Protein AF-A0A944IKC3-F1 (afdb_monomer)

Solvent-accessible surface area (backbone atoms only — not comparable to full-atom values): 3642 Å² total; per-residue (Å²): 137,85,83,60,87,93,49,60,67,46,58,58,52,36,52,57,53,50,50,35,44,73,75,46,78,40,46,91,94,49,80,76,79,51,39,63,57,45,18,74,74,69,73,46,54,57,70,45,29,44,49,28,56,53,50,53,60,69,75,102

Foldseek 3Di:
DDDDPVDPLLVVLLVVQVVCVVVCVAPVVRDDDQLVVSCVVSVDDSVSSVVSVVVNVVVD

Structure (mmCIF, N/CA/C/O backbone):
data_AF-A0A944IKC3-F1
#
_entry.id   AF-A0A944IKC3-F1
#
loop_
_atom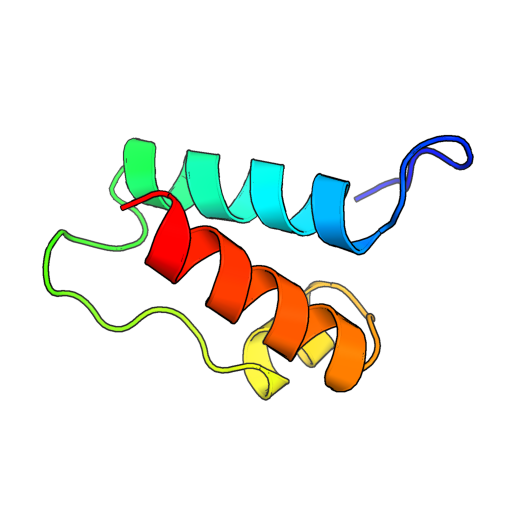_site.group_PDB
_atom_site.id
_atom_site.type_symbol
_atom_site.label_atom_id
_atom_site.label_alt_id
_atom_site.label_comp_id
_atom_site.label_asym_id
_atom_site.label_entity_id
_atom_site.label_seq_id
_atom_site.pdbx_PDB_ins_code
_atom_site.Cartn_x
_atom_site.Cartn_y
_atom_site.Cartn_z
_atom_site.occupancy
_atom_site.B_iso_or_equiv
_atom_site.auth_seq_id
_atom_site.auth_comp_id
_atom_site.auth_asym_id
_atom_site.auth_atom_id
_atom_site.pdbx_PDB_model_num
ATOM 1 N N . MET A 1 1 ? -6.346 -11.703 -9.102 1.00 68.12 1 MET A N 1
ATOM 2 C CA . MET A 1 1 ? -5.782 -10.454 -9.659 1.00 68.12 1 MET A CA 1
ATOM 3 C C . MET A 1 1 ? -4.685 -10.822 -10.647 1.00 68.12 1 MET A C 1
ATOM 5 O O . MET A 1 1 ? -3.853 -11.656 -10.308 1.00 68.12 1 MET A O 1
ATOM 9 N N . LYS A 1 2 ? -4.710 -10.282 -11.869 1.00 80.75 2 LYS A N 1
ATOM 10 C CA . LYS A 1 2 ? -3.605 -10.435 -12.826 1.00 80.75 2 LYS A CA 1
ATOM 11 C C . LYS A 1 2 ? -2.728 -9.189 -12.707 1.00 80.75 2 LYS A C 1
ATOM 13 O O . LYS A 1 2 ? -3.263 -8.090 -12.730 1.00 80.75 2 LYS A O 1
ATOM 18 N N . TRP A 1 3 ? -1.426 -9.371 -12.507 1.00 86.88 3 TRP A N 1
ATOM 19 C CA . TRP A 1 3 ? -0.488 -8.253 -12.402 1.00 86.88 3 TRP A CA 1
ATOM 20 C C . TRP A 1 3 ? -0.126 -7.733 -13.790 1.00 86.88 3 TRP A C 1
ATOM 22 O O . TRP A 1 3 ? 0.239 -8.525 -14.659 1.00 86.88 3 TRP A O 1
ATOM 32 N N . GLU A 1 4 ? -0.143 -6.415 -13.958 1.00 90.50 4 GLU A N 1
ATOM 33 C CA . GLU A 1 4 ? 0.419 -5.755 -15.136 1.00 90.50 4 GLU A CA 1
ATOM 34 C C . GLU A 1 4 ? 1.953 -5.718 -15.024 1.00 90.50 4 GLU A C 1
ATOM 36 O O . GLU A 1 4 ? 2.469 -5.194 -14.031 1.00 90.50 4 GLU A O 1
ATOM 41 N N . PRO A 1 5 ? 2.711 -6.284 -15.981 1.00 86.62 5 PRO A N 1
ATOM 42 C CA . PRO A 1 5 ? 4.167 -6.406 -15.874 1.00 86.62 5 PRO A CA 1
ATOM 43 C C . PRO A 1 5 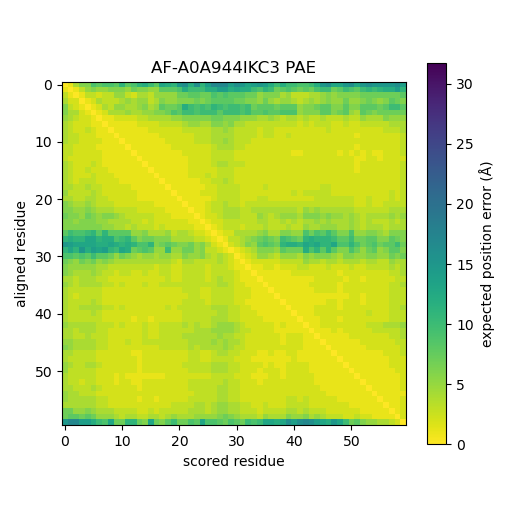? 4.887 -5.050 -15.905 1.00 86.62 5 PRO A C 1
ATOM 45 O O . PRO A 1 5 ? 5.912 -4.893 -15.242 1.00 86.62 5 PRO A O 1
ATOM 48 N N . ASP A 1 6 ? 4.321 -4.063 -16.602 1.00 92.31 6 ASP A N 1
ATOM 49 C CA . ASP A 1 6 ? 4.914 -2.730 -16.771 1.00 92.31 6 ASP A CA 1
ATOM 50 C C . ASP A 1 6 ? 4.604 -1.777 -15.606 1.00 92.31 6 ASP A C 1
ATOM 52 O O . ASP A 1 6 ? 5.166 -0.684 -15.502 1.00 92.31 6 ASP A O 1
ATOM 56 N N . VAL A 1 7 ? 3.726 -2.191 -14.686 1.00 89.56 7 VAL A N 1
ATOM 57 C CA . VAL A 1 7 ? 3.357 -1.397 -13.514 1.00 89.56 7 VAL A CA 1
ATOM 58 C C . VAL A 1 7 ? 3.955 -2.035 -12.260 1.00 89.56 7 VAL A C 1
ATOM 60 O O . VAL A 1 7 ? 3.689 -3.200 -11.964 1.00 89.56 7 VAL A O 1
ATOM 63 N N . PRO A 1 8 ? 4.706 -1.291 -11.430 1.00 92.69 8 PRO A N 1
ATOM 64 C CA . PRO A 1 8 ? 5.205 -1.824 -10.169 1.00 92.69 8 PRO A CA 1
ATOM 65 C C . PRO A 1 8 ? 4.077 -2.399 -9.298 1.00 92.69 8 PRO A C 1
ATOM 67 O O . PRO A 1 8 ? 3.076 -1.723 -9.062 1.00 92.69 8 PRO A O 1
ATOM 70 N N . ARG A 1 9 ? 4.268 -3.610 -8.752 1.00 91.56 9 ARG A N 1
ATOM 71 C CA . ARG A 1 9 ? 3.265 -4.308 -7.914 1.00 91.56 9 ARG A CA 1
ATOM 72 C C . ARG A 1 9 ? 2.685 -3.430 -6.804 1.00 91.56 9 ARG A C 1
ATOM 74 O O . ARG A 1 9 ? 1.484 -3.437 -6.576 1.00 91.56 9 ARG A O 1
ATOM 81 N N . TRP A 1 10 ? 3.526 -2.624 -6.153 1.00 93.12 10 TRP A N 1
ATOM 82 C CA . TRP A 1 10 ? 3.074 -1.715 -5.098 1.00 93.12 10 TRP A CA 1
ATOM 83 C C . TRP A 1 10 ? 2.071 -0.665 -5.601 1.00 93.12 10 TRP A C 1
ATOM 85 O O . TRP A 1 10 ? 1.158 -0.324 -4.866 1.00 93.12 10 TRP A O 1
ATOM 95 N N . ARG A 1 11 ? 2.196 -0.169 -6.842 1.00 94.38 11 ARG A N 1
ATOM 96 C CA . ARG A 1 11 ? 1.237 0.797 -7.408 1.00 94.38 11 ARG A CA 1
ATOM 97 C C . ARG A 1 11 ? -0.105 0.146 -7.699 1.00 94.38 11 ARG A C 1
ATOM 99 O O . ARG A 1 11 ? -1.134 0.757 -7.455 1.00 94.38 11 ARG A O 1
ATOM 106 N N . GLN A 1 12 ? -0.080 -1.090 -8.189 1.00 94.88 12 GLN A N 1
ATOM 107 C CA . GLN A 1 12 ? -1.298 -1.850 -8.459 1.00 94.88 12 GLN A CA 1
ATOM 108 C C . GLN A 1 12 ? -2.056 -2.146 -7.159 1.00 94.88 12 GLN A C 1
ATOM 110 O O . GLN A 1 12 ? -3.256 -1.914 -7.086 1.00 94.88 12 GLN A O 1
ATOM 115 N N . VAL A 1 13 ? -1.353 -2.574 -6.103 1.00 95.06 13 VAL A N 1
ATOM 116 C CA . VAL A 1 13 ? -1.970 -2.789 -4.780 1.00 95.06 13 VAL A CA 1
ATOM 117 C C . VAL A 1 13 ? -2.442 -1.476 -4.164 1.00 95.06 13 VAL A C 1
ATOM 119 O O . VAL A 1 13 ? -3.529 -1.432 -3.604 1.00 95.06 13 VAL A O 1
ATOM 122 N N . PHE A 1 14 ? -1.666 -0.396 -4.291 1.00 95.06 14 PHE A N 1
ATOM 123 C CA . PHE A 1 14 ? -2.088 0.932 -3.849 1.00 95.06 14 PHE A CA 1
ATOM 124 C C . PHE A 1 14 ? -3.411 1.343 -4.501 1.00 95.06 14 PHE A C 1
ATOM 126 O O . PHE A 1 14 ? -4.314 1.739 -3.781 1.00 95.06 14 PHE A O 1
ATOM 133 N N . ALA A 1 15 ? -3.554 1.186 -5.821 1.00 94.31 15 ALA 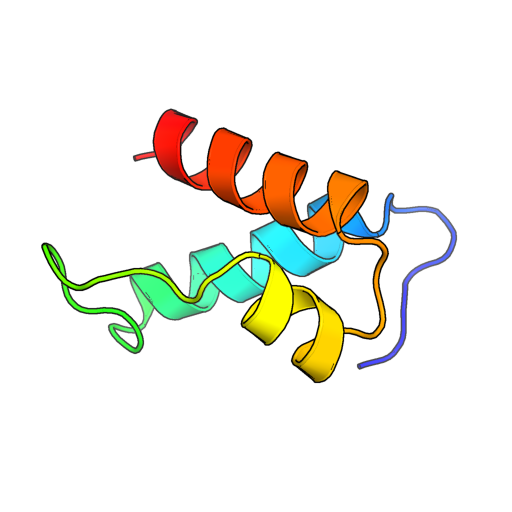A N 1
ATOM 134 C CA . ALA A 1 15 ? -4.783 1.537 -6.530 1.00 94.31 15 ALA A CA 1
ATOM 135 C C . ALA A 1 15 ? -5.998 0.759 -5.999 1.00 94.31 15 ALA A C 1
ATOM 137 O O . ALA A 1 15 ? -7.000 1.369 -5.643 1.00 94.31 15 ALA A O 1
ATOM 138 N N . VAL A 1 16 ? -5.869 -0.564 -5.840 1.00 94.00 16 VAL A N 1
ATOM 139 C CA . VAL A 1 16 ? -6.938 -1.410 -5.277 1.00 94.00 16 VAL A CA 1
ATOM 140 C C . VAL A 1 16 ? -7.294 -0.987 -3.851 1.00 94.00 16 VAL A C 1
ATOM 142 O O . VAL A 1 16 ? -8.463 -0.897 -3.488 1.00 94.00 16 VAL A O 1
ATOM 145 N N . MET A 1 17 ? -6.287 -0.720 -3.022 1.00 93.06 17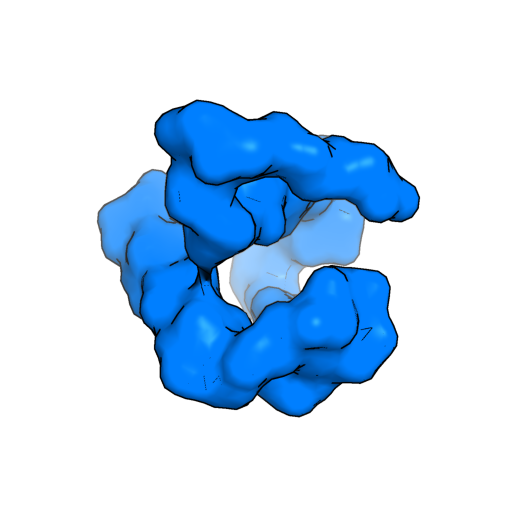 MET A N 1
ATOM 146 C CA . MET A 1 17 ? -6.503 -0.303 -1.639 1.00 93.06 17 MET A CA 1
ATOM 147 C C . MET A 1 17 ? -7.131 1.090 -1.552 1.00 93.06 17 MET A C 1
ATOM 149 O O . MET A 1 17 ? -7.982 1.310 -0.699 1.00 93.06 17 MET A O 1
ATOM 153 N N . SER A 1 18 ? -6.749 2.018 -2.430 1.00 92.31 18 SER A N 1
ATOM 154 C CA . SER A 1 18 ? -7.370 3.339 -2.535 1.00 92.31 18 SER A CA 1
ATOM 155 C C . SER A 1 18 ? -8.835 3.239 -2.949 1.00 92.31 18 SER A C 1
ATOM 157 O O . SER A 1 18 ? -9.668 3.883 -2.320 1.00 92.31 18 SER A O 1
ATOM 159 N N . GLU A 1 19 ? -9.170 2.399 -3.932 1.00 93.19 19 GLU A N 1
ATOM 160 C CA . GLU A 1 19 ? -10.565 2.147 -4.323 1.00 93.19 19 GLU A CA 1
ATOM 161 C C . GLU A 1 19 ? -11.395 1.633 -3.139 1.00 93.19 19 GLU A C 1
ATOM 163 O O . GLU A 1 19 ? -12.469 2.168 -2.884 1.00 93.19 19 GLU A O 1
ATOM 168 N N . ARG A 1 20 ? -10.850 0.707 -2.338 1.00 91.75 20 ARG A N 1
ATOM 169 C CA . ARG A 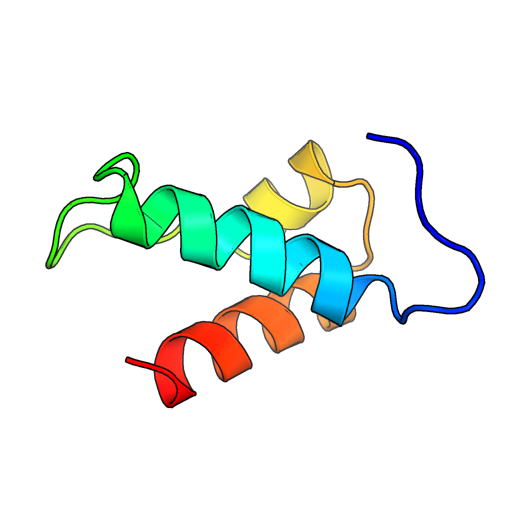1 20 ? -11.493 0.195 -1.108 1.00 91.75 20 ARG A CA 1
ATOM 170 C C . ARG A 1 20 ? -11.676 1.233 -0.001 1.00 91.75 20 ARG A C 1
ATOM 172 O O . ARG A 1 20 ? -12.531 1.103 0.869 1.00 91.75 20 ARG A O 1
ATOM 179 N N . ILE A 1 21 ? -10.821 2.248 0.045 1.00 90.25 21 ILE A N 1
ATOM 180 C CA . ILE A 1 21 ? -11.027 3.368 0.969 1.00 90.25 21 ILE A CA 1
ATOM 181 C C . ILE A 1 21 ? -12.177 4.236 0.446 1.00 90.25 21 ILE A C 1
ATOM 183 O O . ILE A 1 21 ? -13.036 4.650 1.218 1.00 90.25 21 ILE A O 1
ATOM 187 N N . MET A 1 22 ? -12.215 4.488 -0.866 1.00 89.50 22 MET A N 1
ATOM 188 C CA . MET A 1 22 ? -13.231 5.335 -1.496 1.00 89.50 22 MET A CA 1
ATOM 189 C C . MET A 1 22 ? -14.625 4.697 -1.519 1.00 89.50 22 MET A C 1
ATOM 191 O O . MET A 1 22 ? -15.613 5.413 -1.380 1.00 89.50 22 MET A O 1
ATOM 195 N N . ASP A 1 23 ? -14.721 3.374 -1.672 1.00 91.62 23 ASP A N 1
ATOM 196 C CA . ASP A 1 23 ? -15.991 2.636 -1.643 1.00 91.62 23 ASP A CA 1
ATOM 197 C C . ASP A 1 23 ? -16.528 2.389 -0.218 1.00 91.62 23 ASP A C 1
ATOM 199 O O . ASP A 1 23 ? -17.656 1.923 -0.049 1.00 91.62 23 ASP A O 1
ATOM 203 N N . GLY A 1 24 ? -15.744 2.747 0.807 1.00 88.44 24 GLY A N 1
ATOM 204 C CA . GLY A 1 24 ? -16.108 2.620 2.215 1.00 88.44 24 GLY A CA 1
ATOM 205 C C . GLY A 1 24 ? -15.835 1.247 2.832 1.00 88.44 24 GLY A C 1
ATOM 206 O O . GLY A 1 24 ? -16.201 1.039 3.990 1.00 88.44 24 GLY A O 1
ATOM 207 N N . THR A 1 25 ? -15.166 0.326 2.123 1.00 91.12 25 THR A N 1
ATOM 208 C CA . THR A 1 25 ? -14.701 -0.959 2.686 1.00 91.12 25 THR A CA 1
ATOM 209 C C . THR A 1 25 ? -13.857 -0.731 3.938 1.00 91.12 25 THR A C 1
ATOM 211 O O . THR A 1 25 ? -13.987 -1.459 4.924 1.00 91.12 25 THR A O 1
ATOM 214 N N . TYR A 1 26 ? -13.013 0.304 3.919 1.00 87.88 26 TYR A N 1
ATOM 215 C CA . TYR A 1 26 ? -12.321 0.794 5.106 1.00 87.88 26 TYR A CA 1
ATOM 216 C C . TYR A 1 26 ? -12.962 2.115 5.540 1.00 87.88 26 TYR A C 1
ATOM 218 O O . TYR A 1 26 ? -12.777 3.123 4.854 1.00 87.88 26 TYR A O 1
ATOM 226 N N . PRO A 1 27 ? -13.723 2.140 6.651 1.00 78.81 27 PRO A N 1
ATOM 227 C CA . PRO A 1 27 ? -14.403 3.353 7.070 1.00 78.81 27 PRO A CA 1
ATOM 228 C C . PRO A 1 27 ? -13.390 4.458 7.396 1.00 78.81 27 PRO A C 1
ATOM 230 O O . PRO A 1 27 ? -12.273 4.155 7.835 1.00 78.81 27 PRO A O 1
ATOM 233 N N . PRO A 1 28 ? -13.772 5.737 7.232 1.00 70.06 28 PRO A N 1
ATOM 234 C CA . PRO A 1 28 ? -12.974 6.841 7.737 1.00 70.06 28 PRO A CA 1
ATOM 235 C C . PRO A 1 28 ? -12.734 6.626 9.237 1.00 70.06 28 PRO A C 1
ATOM 237 O O . PRO A 1 28 ? -13.657 6.289 9.973 1.00 70.06 28 PRO A O 1
ATOM 240 N N . GLU A 1 29 ? -11.475 6.746 9.665 1.00 75.00 29 GLU A N 1
ATOM 241 C CA . GLU A 1 29 ? -10.992 6.445 11.032 1.00 75.00 29 GLU A CA 1
ATOM 242 C C . GLU A 1 29 ? -10.911 4.951 11.405 1.00 75.00 29 GLU A C 1
ATOM 244 O O . GLU A 1 29 ? -10.402 4.581 12.468 1.00 75.00 29 GLU A O 1
ATOM 249 N N . GLY A 1 30 ? -11.323 4.069 10.494 1.00 77.88 30 GLY A N 1
ATOM 250 C CA . GLY A 1 30 ? -11.090 2.635 10.568 1.00 77.88 30 GLY A CA 1
ATOM 251 C C . GLY A 1 30 ? -9.611 2.273 10.431 1.00 77.88 30 GLY A C 1
ATOM 252 O O . GLY A 1 30 ? -8.798 2.995 9.851 1.00 77.88 30 GLY A O 1
ATOM 253 N N . ARG A 1 31 ? -9.237 1.106 10.962 1.00 82.88 31 ARG A N 1
ATOM 254 C CA . ARG A 1 31 ? -7.887 0.572 10.755 1.00 82.88 31 ARG A CA 1
ATOM 255 C C . ARG A 1 31 ? -7.772 -0.020 9.355 1.00 82.88 31 ARG A C 1
ATOM 257 O O . ARG A 1 31 ? -8.533 -0.913 8.997 1.00 82.88 31 ARG A O 1
ATOM 264 N N . LEU A 1 32 ? -6.764 0.432 8.613 1.00 87.94 32 LEU A N 1
ATOM 265 C CA . LEU A 1 32 ? -6.290 -0.270 7.423 1.00 87.94 32 LEU A CA 1
ATOM 266 C C . LEU A 1 32 ? -5.749 -1.660 7.803 1.00 87.94 32 LEU A C 1
ATOM 268 O O . LEU A 1 32 ? -5.260 -1.834 8.928 1.00 87.94 32 LEU A O 1
ATOM 272 N N . PRO A 1 33 ? -5.785 -2.631 6.873 1.00 91.62 33 PRO A N 1
ATOM 273 C CA . PRO A 1 33 ? -5.158 -3.931 7.074 1.00 91.62 33 PRO A CA 1
ATOM 274 C C . PRO A 1 33 ? -3.660 -3.782 7.352 1.00 91.62 33 PRO A C 1
ATOM 276 O O . PRO A 1 33 ? -3.002 -2.821 6.935 1.00 91.62 33 PRO A O 1
ATOM 279 N N . SER A 1 34 ? -3.104 -4.746 8.078 1.00 94.44 34 SER A N 1
ATOM 280 C CA . SER A 1 34 ? -1.680 -4.768 8.370 1.00 94.44 34 SER A CA 1
ATOM 281 C C . SER A 1 34 ? -0.867 -5.107 7.119 1.00 94.44 34 SER A C 1
ATOM 283 O O . SER A 1 34 ? -1.371 -5.623 6.123 1.00 94.44 34 SER A O 1
ATOM 285 N N . ALA A 1 35 ? 0.444 -4.859 7.170 1.00 94.25 35 ALA A N 1
ATOM 286 C CA . ALA A 1 35 ? 1.324 -5.275 6.083 1.00 94.25 35 ALA A CA 1
ATOM 287 C C . ALA A 1 35 ? 1.297 -6.798 5.866 1.00 94.25 35 ALA A C 1
ATOM 289 O O . ALA A 1 35 ? 1.535 -7.229 4.746 1.00 94.25 35 ALA A O 1
ATOM 290 N N . MET A 1 36 ? 1.033 -7.590 6.913 1.00 95.44 36 MET A N 1
ATOM 291 C CA . MET A 1 36 ? 0.928 -9.047 6.816 1.00 95.44 36 MET A CA 1
ATOM 292 C C . MET A 1 36 ? -0.353 -9.454 6.091 1.00 95.44 36 MET A C 1
ATOM 294 O O . MET A 1 36 ? -0.260 -10.189 5.119 1.00 95.44 36 MET A O 1
ATOM 298 N N . ASP A 1 37 ? -1.491 -8.852 6.442 1.00 94.81 37 ASP A N 1
ATOM 299 C CA . ASP A 1 37 ? -2.767 -9.099 5.753 1.00 94.81 37 ASP A CA 1
ATOM 300 C C . ASP A 1 37 ? -2.661 -8.780 4.251 1.00 94.81 37 ASP A C 1
ATOM 302 O O . ASP A 1 37 ? -3.114 -9.542 3.405 1.00 94.81 37 ASP A O 1
ATOM 306 N N . ILE A 1 38 ? -1.975 -7.685 3.899 1.00 94.25 38 ILE A N 1
ATOM 307 C CA . ILE A 1 38 ? -1.716 -7.317 2.498 1.00 94.25 38 ILE A CA 1
ATOM 308 C C . ILE A 1 38 ? -0.779 -8.327 1.813 1.00 94.25 38 ILE A C 1
ATOM 310 O O . ILE A 1 38 ? -0.920 -8.594 0.620 1.00 94.25 38 ILE A O 1
ATOM 314 N N . CYS A 1 39 ? 0.206 -8.879 2.526 1.00 95.50 39 CYS A N 1
ATOM 315 C CA . CYS A 1 39 ? 1.061 -9.926 1.962 1.00 95.50 39 CYS A CA 1
ATOM 316 C C . CYS A 1 39 ? 0.261 -11.192 1.676 1.00 95.50 39 CYS A C 1
ATOM 318 O O . CYS A 1 39 ? 0.417 -11.758 0.597 1.00 95.50 39 CYS A O 1
ATOM 320 N N . ASP A 1 40 ? -0.592 -11.598 2.611 1.00 95.50 40 ASP A N 1
ATOM 321 C CA . ASP A 1 40 ? -1.397 -12.811 2.498 1.00 95.50 40 ASP A CA 1
ATOM 322 C C . ASP A 1 40 ? -2.449 -12.671 1.390 1.00 95.50 40 ASP A C 1
ATOM 324 O O . ASP A 1 40 ? -2.670 -13.601 0.617 1.00 95.50 40 ASP A O 1
ATOM 328 N N . GLU A 1 41 ? -3.038 -11.482 1.244 1.00 94.00 41 GLU A N 1
ATOM 329 C CA . GLU A 1 41 ? -4.041 -11.207 0.218 1.00 94.00 41 GLU A CA 1
ATOM 330 C C . GLU A 1 41 ? -3.440 -11.072 -1.191 1.00 94.00 41 GLU A C 1
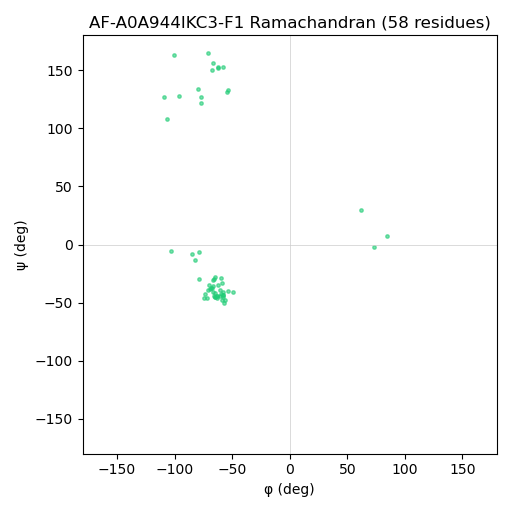ATOM 332 O O . GLU A 1 41 ? -3.959 -11.635 -2.158 1.00 94.00 41 GLU A O 1
ATOM 337 N N . PHE A 1 42 ? -2.348 -10.315 -1.334 1.00 93.06 42 PHE A N 1
ATOM 338 C CA . PHE A 1 42 ? -1.798 -9.959 -2.646 1.00 93.06 42 PHE A CA 1
ATOM 339 C C . PHE A 1 42 ? -0.554 -10.773 -3.034 1.00 93.06 42 PHE A C 1
ATOM 341 O O . PHE A 1 42 ? -0.048 -10.629 -4.147 1.00 93.06 42 PHE A O 1
ATOM 348 N N . GLY A 1 43 ? -0.021 -11.618 -2.150 1.00 93.25 43 GLY A N 1
ATOM 349 C CA . GLY A 1 43 ? 1.182 -12.414 -2.418 1.00 93.25 43 GLY A CA 1
ATOM 350 C C . GLY A 1 43 ? 2.431 -11.564 -2.685 1.00 93.25 43 GLY A C 1
ATOM 351 O O . GLY A 1 43 ? 3.298 -11.954 -3.470 1.00 93.25 43 GLY A O 1
ATOM 352 N N . ILE A 1 44 ? 2.511 -10.369 -2.092 1.00 93.75 44 ILE A N 1
ATOM 353 C CA . ILE A 1 44 ? 3.654 -9.455 -2.233 1.00 93.75 44 ILE A CA 1
ATOM 354 C C . ILE A 1 44 ? 4.578 -9.519 -1.017 1.00 93.75 44 ILE A C 1
ATOM 356 O O . ILE A 1 44 ? 4.202 -9.984 0.052 1.00 93.75 44 ILE A O 1
ATOM 360 N N . SER A 1 45 ? 5.807 -9.015 -1.162 1.00 95.44 45 SER A N 1
ATOM 361 C CA . SER A 1 45 ? 6.734 -8.945 -0.029 1.00 95.44 45 SER A CA 1
ATOM 362 C C . SER A 1 45 ? 6.259 -7.951 1.038 1.00 95.44 45 SER A C 1
ATOM 364 O O . SER A 1 45 ? 5.689 -6.904 0.716 1.00 95.44 45 SER A O 1
ATOM 366 N N . GLN A 1 46 ? 6.607 -8.204 2.302 1.00 95.38 46 GLN A N 1
ATOM 367 C CA . GLN A 1 46 ? 6.278 -7.308 3.418 1.00 95.38 46 GLN A CA 1
ATOM 368 C C . GLN A 1 46 ? 6.845 -5.895 3.241 1.00 95.38 46 GLN A C 1
ATOM 370 O O . GLN A 1 46 ? 6.214 -4.917 3.639 1.00 95.38 46 GLN A O 1
ATOM 375 N N . VAL A 1 47 ? 8.011 -5.759 2.604 1.00 96.38 47 VAL A N 1
ATOM 376 C CA . VAL A 1 47 ? 8.603 -4.451 2.283 1.00 96.38 47 VAL A CA 1
ATOM 377 C C . VAL A 1 47 ? 7.727 -3.696 1.279 1.00 96.38 47 VAL A C 1
ATOM 379 O O . VAL A 1 47 ? 7.474 -2.503 1.438 1.00 96.38 47 VAL A O 1
ATOM 382 N N . THR A 1 48 ? 7.209 -4.398 0.268 1.00 95.44 48 THR A N 1
ATOM 383 C CA . THR A 1 48 ? 6.271 -3.845 -0.716 1.00 95.44 48 THR A CA 1
ATOM 384 C C . THR A 1 48 ? 4.946 -3.452 -0.060 1.00 95.44 48 THR A C 1
ATOM 386 O O . THR A 1 48 ? 4.472 -2.346 -0.298 1.00 95.44 48 THR A O 1
ATOM 389 N N . ALA A 1 49 ? 4.384 -4.300 0.806 1.00 96.19 49 ALA A N 1
ATOM 390 C CA . ALA A 1 49 ? 3.141 -4.016 1.525 1.00 96.19 49 ALA A CA 1
ATOM 391 C C . ALA A 1 49 ? 3.271 -2.802 2.459 1.00 96.19 49 ALA A C 1
ATOM 393 O O . ALA A 1 49 ? 2.427 -1.907 2.447 1.00 96.19 49 ALA A O 1
ATOM 394 N N . LYS A 1 50 ? 4.378 -2.710 3.209 1.00 95.62 50 LYS A N 1
ATOM 395 C CA . LYS A 1 50 ? 4.696 -1.536 4.038 1.00 95.62 50 LYS A CA 1
ATOM 396 C C . LYS A 1 50 ? 4.764 -0.262 3.202 1.00 95.62 50 LYS A C 1
ATOM 398 O O . LYS A 1 50 ? 4.190 0.745 3.601 1.00 95.62 50 LYS A O 1
ATOM 403 N N . ARG A 1 51 ? 5.406 -0.316 2.028 1.00 95.75 51 ARG A N 1
ATOM 404 C CA . ARG A 1 51 ? 5.450 0.821 1.100 1.00 95.75 51 ARG A CA 1
ATOM 405 C C . ARG A 1 51 ? 4.047 1.264 0.689 1.00 95.75 51 ARG A C 1
ATOM 407 O O . ARG A 1 51 ? 3.784 2.457 0.724 1.00 95.75 51 ARG A O 1
ATOM 414 N N . VAL A 1 52 ? 3.155 0.334 0.342 1.00 95.81 52 VAL A N 1
ATOM 415 C CA . VAL A 1 52 ? 1.761 0.667 -0.003 1.00 95.81 52 VAL A CA 1
ATOM 416 C C . VAL A 1 52 ? 1.078 1.412 1.140 1.00 95.81 52 VAL A C 1
ATOM 418 O O . VAL A 1 52 ? 0.545 2.493 0.921 1.00 95.81 52 VAL A O 1
ATOM 421 N N . LEU A 1 53 ? 1.157 0.884 2.364 1.00 93.62 53 LEU A N 1
ATOM 422 C CA . LEU A 1 53 ? 0.565 1.521 3.544 1.00 93.62 53 LEU A CA 1
ATOM 423 C C . LEU A 1 53 ? 1.139 2.915 3.820 1.00 93.62 53 LEU A C 1
ATOM 425 O O . LEU A 1 53 ? 0.404 3.822 4.206 1.00 93.62 53 LEU A O 1
ATOM 429 N N . THR A 1 54 ? 2.446 3.103 3.627 1.00 94.62 54 THR A N 1
ATOM 430 C CA . THR A 1 54 ? 3.083 4.4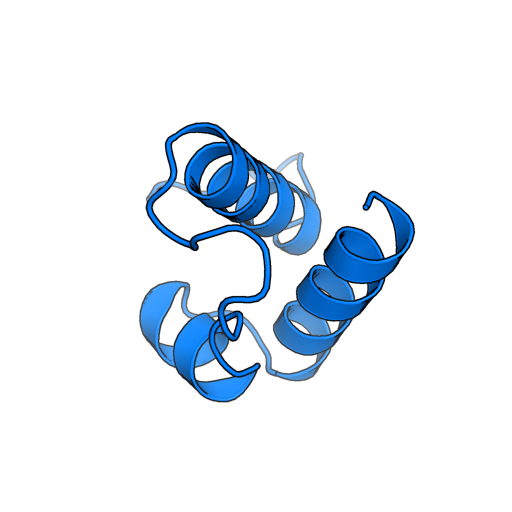19 3.751 1.00 94.62 54 THR A CA 1
ATOM 431 C C . THR A 1 54 ? 2.544 5.402 2.719 1.00 94.62 54 THR A C 1
ATOM 433 O O . THR A 1 54 ? 2.234 6.532 3.080 1.00 94.62 54 THR A O 1
ATOM 436 N N . GLU A 1 55 ? 2.422 4.992 1.458 1.00 94.44 55 GLU A N 1
ATOM 437 C CA . GLU A 1 55 ? 1.910 5.866 0.401 1.00 94.44 55 GLU A CA 1
ATOM 438 C C . GLU A 1 55 ? 0.417 6.164 0.590 1.00 94.44 55 GLU A C 1
ATOM 440 O O . GLU A 1 55 ? 0.017 7.311 0.426 1.00 94.44 55 GLU A O 1
ATOM 445 N N . LEU A 1 56 ? -0.396 5.192 1.028 1.00 91.12 56 LEU A N 1
ATOM 446 C CA . LEU A 1 56 ? -1.813 5.416 1.359 1.00 91.12 56 LEU A CA 1
ATOM 447 C C . LEU A 1 56 ? -1.968 6.448 2.476 1.00 91.12 56 LEU A C 1
ATOM 449 O O . LEU A 1 56 ? -2.786 7.351 2.366 1.00 91.12 56 LEU A O 1
ATOM 453 N N . ARG A 1 57 ? -1.132 6.365 3.519 1.00 88.62 57 ARG A N 1
ATOM 454 C CA . ARG A 1 57 ? -1.123 7.351 4.609 1.00 88.62 57 ARG A CA 1
ATOM 455 C C . ARG A 1 57 ? -0.677 8.745 4.153 1.00 88.62 57 ARG A C 1
ATOM 457 O O . ARG A 1 57 ? -1.078 9.715 4.772 1.00 88.62 57 ARG A O 1
ATOM 464 N N . LYS A 1 58 ? 0.174 8.856 3.129 1.00 90.19 58 LYS A N 1
ATOM 465 C CA . LYS A 1 58 ? 0.581 10.158 2.567 1.00 90.19 58 LYS A CA 1
ATOM 466 C C . LYS A 1 58 ? -0.475 10.762 1.642 1.00 90.19 58 LYS A C 1
ATOM 468 O O . LYS A 1 58 ? -0.489 11.974 1.477 1.00 90.19 58 LYS A O 1
ATOM 473 N N . ALA A 1 59 ? -1.265 9.917 0.982 1.00 85.88 59 ALA A N 1
ATOM 474 C CA . ALA A 1 59 ? -2.297 10.334 0.039 1.00 85.88 59 ALA A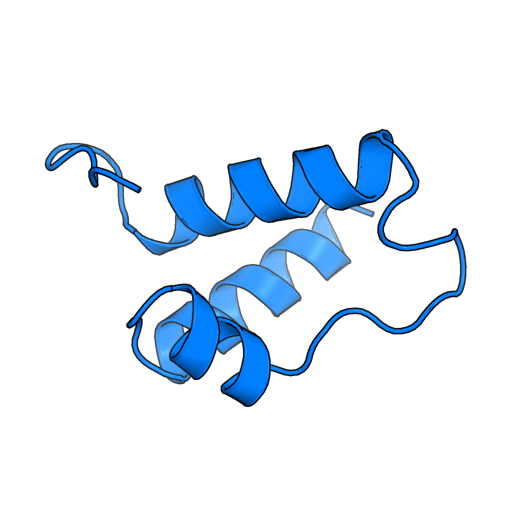 CA 1
ATOM 475 C C . ALA A 1 59 ? -3.617 10.748 0.720 1.00 85.88 59 ALA A C 1
ATOM 477 O O . ALA A 1 59 ? -4.469 11.310 0.036 1.00 85.88 59 ALA A O 1
ATOM 478 N N . GLY A 1 60 ? -3.778 10.441 2.016 1.00 70.19 60 GLY A N 1
ATOM 479 C CA . GLY A 1 60 ? -4.910 10.834 2.863 1.00 70.19 60 GLY A CA 1
ATOM 480 C C . GLY A 1 60 ? -4.651 12.128 3.614 1.00 70.19 60 GLY A C 1
ATOM 481 O O . GLY A 1 60 ? -3.765 12.108 4.498 1.00 70.19 60 GLY A O 1
#

pLDDT: mean 90.43, std 6.67, range [68.12, 96.38]

Mean predicted aligned error: 3.44 Å

Sequence (60 aa):
MKWEPDVPRWRQVFAVMSERIMDGTYPPEGRLPSAMDICDEFGISQVTAKRVLTELRKAG

Radius of gyration: 11.02 Å; Cα contacts (8 Å, |Δi|>4): 42; chains: 1; bounding box: 25×24×28 Å

Secondary structure (DSSP, 8-state):
-PPPTTS-HHHHHHHHHHHHHHTTSS-TTPPPPPHHHHHHHH---HHHHHHHHHHHHHH-

Nearest PDB structures (foldseek):
  3eet-assem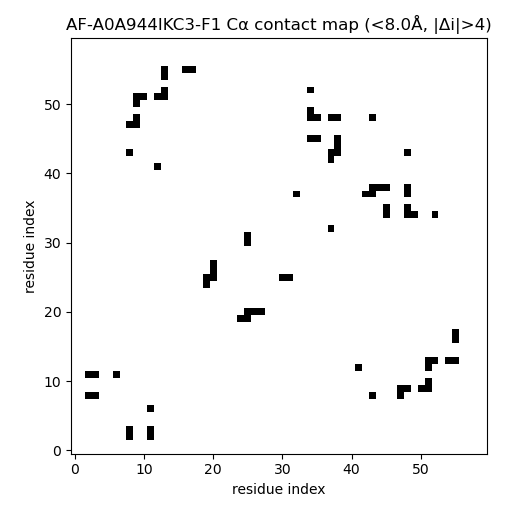bly2_B-3  TM=9.425E-01  e=1.512E-02  Streptomyces avermitilis
  3eet-assembly1_A-2  TM=9.555E-01  e=2.513E-02  Streptomyces avermitilis
  4h0e-assembly1_A  TM=9.059E-01  e=6.112E-02  Bacillus subtilis
  1hw1-assembly1_A  TM=8.665E-01  e=2.176E-01  Escherichia coli
  4tv7-assembly2_C  TM=8.166E-01  e=1.208E+00  Bacillus subtilis subsp. subtilis str. 168